Protein AF-A0AAW9KNU8-F1 (afdb_monomer)

Foldseek 3Di:
DPVCVVVVQWDADDPDPPDRDIDGDLLVVLCVVCVVCVPVDPCSVVSSVVSSVVVVD

Radius of gyration: 13.02 Å; Cα contacts (8 Å, |Δi|>4): 49; chains: 1; bounding box: 38×15×33 Å

Mean predicted aligned error: 6.31 Å

pLDDT: mean 81.9, std 10.06, range [48.59, 92.62]

Structure (mmCIF, N/CA/C/O backbone):
data_AF-A0AAW9KNU8-F1
#
_entry.id   AF-A0AAW9KNU8-F1
#
loop_
_atom_site.group_PDB
_atom_site.id
_atom_site.type_symbol
_atom_site.label_atom_id
_atom_site.label_alt_id
_atom_site.label_comp_id
_atom_site.label_asym_id
_atom_site.label_entity_id
_atom_site.label_seq_id
_atom_site.pdbx_PDB_ins_code
_atom_site.Cartn_x
_atom_site.Cartn_y
_atom_site.Cartn_z
_atom_site.occupancy
_atom_site.B_iso_or_equiv
_atom_site.auth_seq_id
_atom_site.auth_comp_id
_atom_site.auth_asym_id
_atom_site.auth_atom_id
_atom_site.pdbx_PDB_model_num
ATOM 1 N N . MET A 1 1 ? 16.612 -4.099 0.339 1.00 57.72 1 MET A N 1
ATOM 2 C CA . MET A 1 1 ? 15.424 -3.832 -0.498 1.00 57.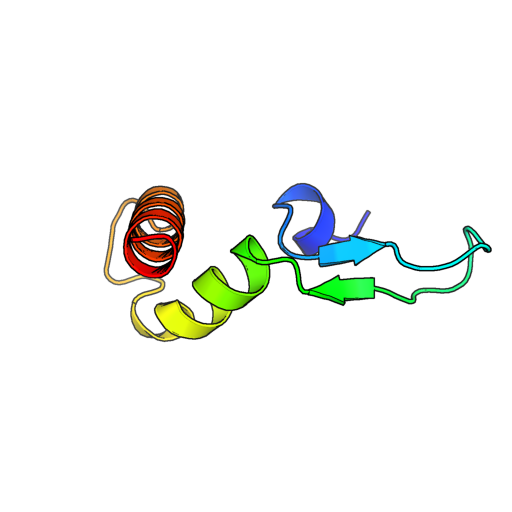72 1 MET A CA 1
ATOM 3 C C . MET A 1 1 ? 14.565 -2.834 0.264 1.00 57.72 1 MET A C 1
ATOM 5 O O . MET A 1 1 ? 14.651 -2.816 1.485 1.00 57.72 1 MET A O 1
ATOM 9 N N . SER A 1 2 ? 13.886 -1.907 -0.414 1.00 75.06 2 SER A N 1
ATOM 10 C CA . SER A 1 2 ? 13.085 -0.877 0.268 1.00 75.06 2 SER A CA 1
ATOM 11 C C . SER A 1 2 ? 11.909 -1.546 0.983 1.00 75.06 2 SER A C 1
ATOM 13 O O . SER A 1 2 ? 11.206 -2.312 0.337 1.00 75.06 2 SER A O 1
ATOM 15 N N . GLN A 1 3 ? 11.668 -1.246 2.265 1.00 82.00 3 GLN A N 1
ATOM 16 C CA . GLN A 1 3 ? 10.552 -1.825 3.040 1.00 82.00 3 GLN A CA 1
ATOM 17 C C . GLN A 1 3 ? 9.203 -1.682 2.306 1.00 82.00 3 GLN A C 1
ATOM 19 O O . GLN A 1 3 ? 8.369 -2.572 2.351 1.00 82.00 3 GLN A O 1
ATOM 24 N N . LEU A 1 4 ? 9.021 -0.602 1.536 1.00 85.19 4 LEU A N 1
ATOM 25 C CA . LEU A 1 4 ? 7.825 -0.357 0.718 1.00 85.19 4 LEU A CA 1
ATOM 26 C C . LEU A 1 4 ? 7.604 -1.401 -0.390 1.00 85.19 4 LEU A C 1
ATOM 28 O O . LEU A 1 4 ? 6.463 -1.662 -0.765 1.00 85.19 4 LEU A O 1
ATOM 32 N N . TYR A 1 5 ? 8.684 -1.959 -0.940 1.00 84.62 5 TYR A N 1
ATOM 33 C CA . TYR A 1 5 ? 8.615 -3.020 -1.945 1.00 84.62 5 TYR A CA 1
ATOM 34 C C . TYR A 1 5 ? 8.231 -4.350 -1.295 1.00 84.62 5 TYR A C 1
ATOM 36 O O . TYR A 1 5 ? 7.403 -5.075 -1.835 1.00 84.62 5 TYR A O 1
ATOM 44 N N . ASP A 1 6 ? 8.775 -4.627 -0.106 1.00 86.69 6 ASP A N 1
ATOM 45 C CA . ASP A 1 6 ? 8.469 -5.846 0.649 1.00 86.69 6 ASP A CA 1
ATOM 46 C C . ASP A 1 6 ? 6.997 -5.869 1.109 1.00 86.69 6 ASP A C 1
ATOM 48 O O . ASP A 1 6 ? 6.364 -6.919 1.078 1.00 86.69 6 ASP A O 1
ATOM 52 N N . TYR A 1 7 ? 6.413 -4.704 1.423 1.00 87.12 7 TYR A N 1
ATOM 53 C CA . TYR A 1 7 ? 4.973 -4.542 1.689 1.00 87.12 7 TYR A CA 1
ATOM 54 C C . TYR A 1 7 ? 4.095 -4.467 0.422 1.00 87.12 7 TYR A C 1
ATOM 56 O O . TYR A 1 7 ? 2.889 -4.232 0.509 1.00 87.12 7 TYR A O 1
ATOM 64 N N . GLY A 1 8 ? 4.675 -4.597 -0.776 1.00 87.69 8 GLY A N 1
ATOM 65 C CA . GLY A 1 8 ? 3.935 -4.546 -2.041 1.00 87.69 8 GLY A CA 1
ATOM 66 C C . GLY A 1 8 ? 3.281 -3.193 -2.349 1.00 87.69 8 GLY A C 1
ATOM 67 O O . GLY A 1 8 ? 2.385 -3.125 -3.189 1.00 87.69 8 GLY A O 1
ATOM 68 N N . LEU A 1 9 ? 3.704 -2.107 -1.691 1.00 89.94 9 LEU A N 1
ATOM 69 C CA . LEU A 1 9 ? 3.155 -0.754 -1.878 1.00 89.94 9 LEU A CA 1
ATOM 70 C C . LEU A 1 9 ? 3.730 -0.059 -3.114 1.00 89.94 9 LEU A C 1
ATOM 72 O O . LEU A 1 9 ? 3.122 0.851 -3.679 1.00 89.94 9 LEU A O 1
ATOM 76 N N . VAL A 1 10 ? 4.917 -0.486 -3.537 1.00 90.50 10 VAL A N 1
ATOM 77 C CA . VAL A 1 10 ? 5.552 -0.026 -4.767 1.00 90.50 10 VAL A CA 1
ATOM 78 C C . VAL A 1 10 ? 6.035 -1.215 -5.577 1.00 90.50 10 VAL A C 1
ATOM 80 O O . VAL A 1 10 ? 6.539 -2.191 -5.028 1.00 90.50 10 VAL A O 1
ATOM 83 N N . THR A 1 11 ? 5.919 -1.113 -6.893 1.00 88.69 11 THR A N 1
ATOM 84 C CA . THR A 1 11 ? 6.536 -2.048 -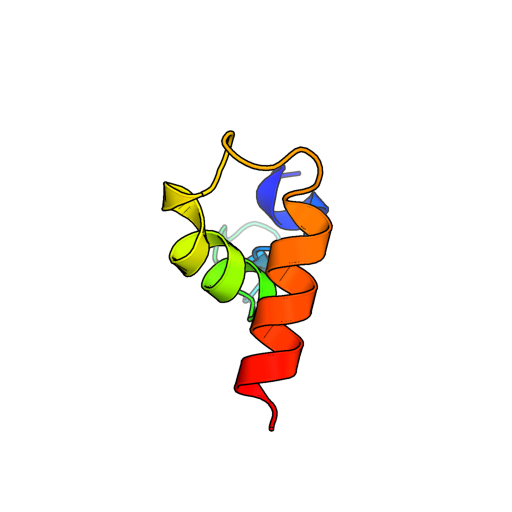7.827 1.00 88.69 11 THR A CA 1
ATOM 85 C C . THR A 1 11 ? 7.648 -1.346 -8.580 1.00 88.69 11 THR A C 1
ATOM 87 O O . THR A 1 11 ? 7.632 -0.132 -8.792 1.00 88.69 11 THR A O 1
ATOM 90 N N . ARG A 1 12 ? 8.667 -2.106 -8.955 1.00 85.12 12 ARG A N 1
ATOM 91 C CA . ARG A 1 12 ? 9.790 -1.574 -9.707 1.00 85.12 12 ARG A CA 1
ATOM 92 C C . ARG A 1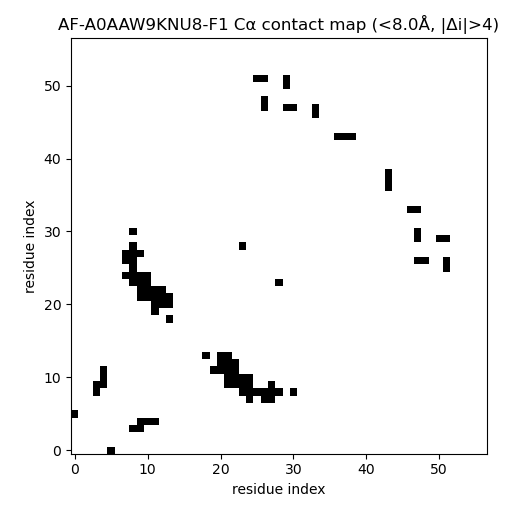 12 ? 9.395 -1.450 -11.173 1.00 85.12 12 ARG A C 1
ATOM 94 O O . ARG A 1 12 ? 8.980 -2.437 -11.773 1.00 85.12 12 ARG A O 1
ATOM 101 N N . VAL A 1 13 ? 9.594 -0.274 -11.766 1.00 80.25 13 VAL A N 1
ATOM 102 C CA . VAL A 1 13 ? 9.228 -0.038 -13.168 1.00 80.25 13 VAL A CA 1
ATOM 103 C C . VAL A 1 13 ? 10.426 0.492 -13.931 1.00 80.25 13 VAL A C 1
ATOM 105 O O . VAL A 1 13 ? 10.753 1.669 -13.876 1.00 80.25 13 VAL A O 1
ATOM 108 N N . GLY A 1 14 ? 11.111 -0.386 -14.656 1.00 72.19 14 GLY A N 1
ATOM 109 C CA . GLY A 1 14 ? 12.190 0.021 -15.546 1.00 72.19 14 GLY A CA 1
ATOM 110 C C . GLY A 1 14 ? 13.062 -1.148 -15.998 1.00 72.19 14 GLY A C 1
ATOM 111 O O . GLY A 1 14 ? 13.195 -2.129 -15.271 1.00 72.19 14 GLY A O 1
ATOM 112 N N . PRO A 1 15 ? 13.697 -1.042 -17.177 1.00 70.81 15 PRO A N 1
ATOM 113 C CA . PRO A 1 15 ? 14.521 -2.110 -17.747 1.00 70.81 15 PRO A CA 1
ATOM 114 C C . PRO A 1 15 ? 15.875 -2.285 -17.042 1.00 70.81 15 PRO A C 1
ATOM 116 O O . PRO A 1 15 ? 16.603 -3.224 -17.345 1.00 70.81 15 PRO A O 1
ATOM 119 N N . ASN A 1 16 ? 16.253 -1.364 -16.149 1.00 70.88 16 ASN A N 1
ATOM 120 C CA . ASN A 1 16 ? 17.567 -1.345 -15.516 1.00 70.88 16 ASN A CA 1
ATOM 121 C C . ASN A 1 16 ? 17.453 -1.579 -14.010 1.00 70.88 16 ASN A C 1
ATOM 123 O O . ASN A 1 16 ? 16.862 -0.774 -13.284 1.00 70.88 16 ASN A O 1
ATOM 127 N N . GLU A 1 17 ?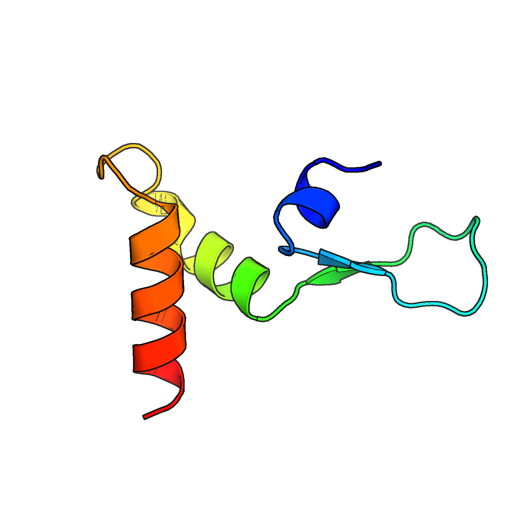 18.107 -2.643 -13.545 1.00 64.06 17 GLU A N 1
ATOM 128 C CA . GLU A 1 17 ? 18.131 -3.055 -12.144 1.00 64.06 17 GLU A CA 1
ATOM 129 C C . GLU A 1 17 ? 18.877 -2.095 -11.194 1.00 64.06 17 GLU A C 1
ATOM 131 O O . GLU A 1 17 ? 18.809 -2.254 -9.972 1.00 64.06 17 GLU A O 1
ATOM 136 N N . ASN A 1 18 ? 19.473 -1.021 -11.713 1.00 64.31 18 ASN A N 1
ATOM 137 C CA . ASN A 1 18 ? 20.135 0.023 -10.926 1.00 64.31 18 ASN A CA 1
ATOM 138 C C . ASN A 1 18 ? 19.414 1.378 -10.953 1.00 64.31 18 ASN A C 1
ATOM 140 O O . ASN A 1 18 ? 19.762 2.269 -10.182 1.00 64.31 18 ASN A O 1
ATOM 144 N N . LEU A 1 19 ? 18.402 1.552 -11.809 1.00 61.75 19 LEU A N 1
ATOM 145 C CA . LEU A 1 19 ? 17.593 2.769 -11.814 1.00 61.75 19 LEU A CA 1
ATOM 146 C C . LEU A 1 19 ? 16.438 2.593 -10.823 1.00 61.75 19 LEU A C 1
ATOM 148 O O . LEU A 1 19 ? 15.635 1.666 -10.938 1.00 61.75 19 LEU A O 1
ATOM 152 N N . GLY A 1 20 ? 16.408 3.457 -9.807 1.00 73.12 20 GLY A N 1
ATOM 153 C CA . GLY A 1 20 ? 15.452 3.448 -8.695 1.00 73.12 20 GLY A CA 1
ATOM 154 C C . GLY A 1 20 ? 14.083 4.016 -9.063 1.00 73.12 20 GLY A C 1
ATOM 155 O O . GLY A 1 20 ? 13.550 4.842 -8.327 1.00 73.12 20 GLY A O 1
ATOM 156 N N . LEU A 1 21 ? 13.548 3.627 -10.218 1.00 83.44 21 LEU A N 1
ATOM 157 C CA . LEU A 1 21 ? 12.227 4.049 -10.658 1.00 83.44 21 LEU A CA 1
ATOM 158 C C . LEU A 1 21 ? 11.182 3.048 -10.143 1.00 83.44 21 LEU A C 1
ATOM 160 O O . LEU A 1 21 ? 11.291 1.839 -10.372 1.00 83.44 21 LEU A O 1
ATOM 164 N N . TYR A 1 22 ? 10.183 3.564 -9.434 1.00 87.31 22 TYR A N 1
ATOM 165 C CA . TYR A 1 22 ? 9.125 2.775 -8.813 1.00 87.31 22 TYR A CA 1
ATOM 166 C C . TYR A 1 22 ? 7.765 3.382 -9.140 1.00 87.31 22 TYR A C 1
ATOM 168 O O . TYR A 1 22 ? 7.621 4.603 -9.206 1.00 87.31 22 TYR A O 1
ATOM 176 N N . GLU A 1 23 ? 6.771 2.523 -9.311 1.00 89.12 23 GLU A N 1
ATOM 177 C CA . GLU A 1 23 ? 5.365 2.891 -9.416 1.00 89.12 23 GLU A CA 1
ATOM 178 C C . GLU A 1 23 ? 4.649 2.514 -8.121 1.00 89.12 23 GLU A C 1
ATOM 180 O O . GLU A 1 23 ? 4.899 1.455 -7.545 1.00 89.12 23 GLU A O 1
ATOM 185 N N . ILE A 1 24 ? 3.755 3.388 -7.658 1.00 92.00 24 ILE A N 1
ATOM 186 C CA . ILE A 1 24 ? 2.888 3.102 -6.514 1.00 92.00 24 ILE A CA 1
ATOM 187 C C . ILE A 1 24 ? 1.823 2.106 -6.971 1.00 92.00 24 ILE A C 1
ATOM 189 O O . ILE A 1 24 ? 1.063 2.400 -7.898 1.00 92.00 24 ILE A O 1
ATOM 193 N N . THR A 1 25 ? 1.759 0.954 -6.305 1.00 92.25 25 THR A N 1
ATOM 194 C CA . THR A 1 25 ? 0.757 -0.078 -6.587 1.00 92.25 25 THR A CA 1
ATOM 195 C C . THR A 1 25 ? -0.627 0.375 -6.131 1.00 92.25 25 THR A C 1
ATOM 197 O O . THR A 1 25 ? -0.780 1.348 -5.393 1.00 92.25 25 THR A O 1
ATOM 200 N N . GLU A 1 26 ? -1.664 -0.353 -6.532 1.00 91.31 26 GLU A N 1
ATOM 201 C CA . GLU A 1 26 ? -3.019 -0.126 -6.025 1.00 91.31 26 GLU A CA 1
ATOM 202 C C . GLU A 1 26 ? -3.080 -0.217 -4.491 1.00 91.31 26 GLU A C 1
ATOM 204 O O . GLU A 1 26 ? -3.631 0.672 -3.840 1.00 91.31 26 GLU A O 1
ATOM 209 N N . ARG A 1 27 ? -2.375 -1.198 -3.909 1.00 91.50 27 ARG A N 1
ATOM 210 C CA . ARG A 1 27 ? -2.188 -1.326 -2.458 1.00 91.50 27 ARG A CA 1
ATOM 211 C C . ARG A 1 27 ? -1.520 -0.095 -1.848 1.00 91.50 27 ARG A C 1
ATOM 213 O O . ARG A 1 27 ? -1.982 0.418 -0.834 1.00 91.50 27 ARG A O 1
ATOM 220 N N . GLY A 1 28 ? -0.477 0.429 -2.491 1.00 91.81 28 GLY A N 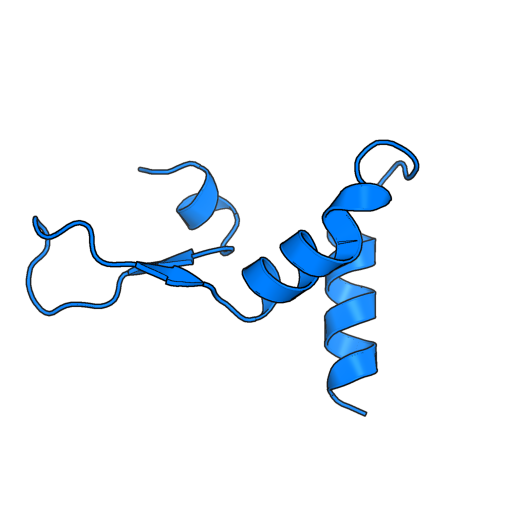1
ATOM 221 C CA . GLY A 1 28 ? 0.186 1.664 -2.070 1.00 91.81 28 GLY A CA 1
ATOM 222 C C . GLY A 1 28 ? -0.730 2.889 -2.100 1.00 91.81 28 GLY A C 1
ATOM 223 O O . GLY A 1 28 ? -0.655 3.735 -1.211 1.00 91.81 28 GLY A O 1
ATOM 224 N N . ARG A 1 29 ? -1.629 2.981 -3.088 1.00 92.62 29 ARG A N 1
ATOM 225 C CA . ARG A 1 29 ? -2.626 4.062 -3.167 1.00 92.62 29 ARG A CA 1
ATOM 226 C C . ARG A 1 29 ? -3.678 3.945 -2.065 1.00 92.62 29 ARG A C 1
ATOM 228 O O . ARG A 1 29 ? -3.994 4.957 -1.447 1.00 92.62 29 ARG A O 1
ATOM 235 N N . ALA A 1 30 ? -4.163 2.736 -1.792 1.00 91.81 30 ALA A N 1
ATOM 236 C CA . ALA A 1 30 ? -5.080 2.469 -0.686 1.00 91.81 30 ALA A CA 1
ATOM 237 C C . ALA A 1 30 ? -4.442 2.814 0.673 1.00 91.81 30 ALA A C 1
ATOM 239 O O . ALA A 1 30 ? -5.024 3.560 1.456 1.00 91.81 30 ALA A O 1
ATOM 240 N N . ALA A 1 31 ? -3.196 2.389 0.905 1.00 90.44 31 ALA A N 1
ATOM 241 C CA . ALA A 1 31 ? -2.438 2.740 2.107 1.00 90.44 31 ALA A CA 1
ATOM 242 C C . ALA A 1 31 ? -2.247 4.261 2.263 1.00 90.44 31 ALA A C 1
ATOM 244 O O . ALA A 1 31 ? -2.364 4.798 3.362 1.00 90.44 31 ALA A O 1
ATOM 245 N N . LEU A 1 32 ? -1.992 4.981 1.164 1.00 90.88 32 LEU A N 1
ATOM 246 C CA . LEU A 1 32 ? -1.901 6.445 1.171 1.00 90.88 32 LEU A CA 1
ATOM 247 C C . LEU A 1 32 ? -3.233 7.120 1.521 1.00 90.88 32 LEU A C 1
ATOM 249 O O . LEU A 1 32 ? -3.219 8.124 2.234 1.00 90.88 32 LEU A O 1
ATOM 253 N N . ALA A 1 33 ? -4.356 6.593 1.031 1.00 90.44 33 ALA A N 1
ATOM 254 C CA . ALA A 1 33 ? -5.691 7.108 1.333 1.00 90.44 33 ALA A CA 1
ATOM 255 C C . ALA A 1 33 ? -6.085 6.873 2.799 1.00 90.44 33 ALA A C 1
ATOM 257 O O . ALA A 1 33 ? -6.706 7.734 3.415 1.00 90.44 33 ALA A O 1
ATOM 258 N N . LEU A 1 34 ? -5.675 5.737 3.366 1.00 88.44 34 LEU A N 1
ATOM 259 C CA . LEU A 1 34 ? -5.972 5.342 4.743 1.00 88.44 34 LEU A CA 1
ATOM 260 C C . LEU A 1 34 ? -4.928 5.813 5.760 1.00 88.44 34 LEU A C 1
ATOM 262 O O . LEU A 1 34 ? -5.070 5.539 6.945 1.00 88.44 34 LEU A O 1
ATOM 266 N N . ARG A 1 35 ? -3.892 6.551 5.338 1.00 87.81 35 ARG A N 1
ATOM 267 C CA . ARG A 1 35 ? -2.778 6.965 6.212 1.00 87.81 35 ARG A CA 1
ATOM 268 C C . ARG A 1 35 ? -3.212 7.687 7.491 1.00 87.81 35 ARG A C 1
ATOM 270 O O . ARG A 1 35 ? -2.451 7.717 8.446 1.00 87.81 35 ARG A O 1
ATOM 277 N N . GLU A 1 36 ? -4.380 8.327 7.480 1.00 85.00 36 GLU A N 1
ATOM 278 C CA . GLU A 1 36 ? -4.915 9.065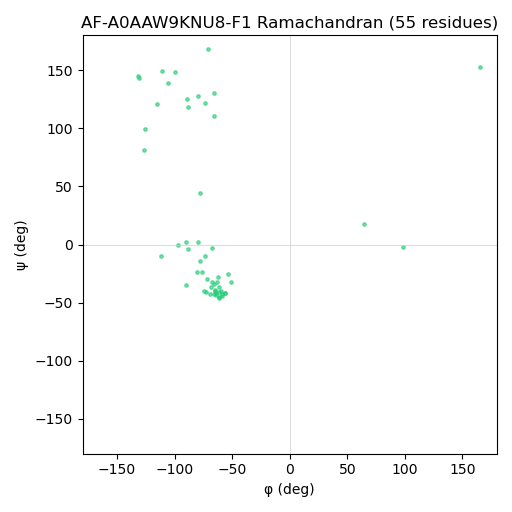 8.630 1.00 85.00 36 GLU A CA 1
ATOM 279 C C . GLU A 1 36 ? -5.488 8.132 9.705 1.00 85.00 36 GLU A C 1
ATOM 281 O O . GLU A 1 36 ? -5.489 8.502 10.869 1.00 85.00 36 GLU A O 1
ATOM 286 N N . 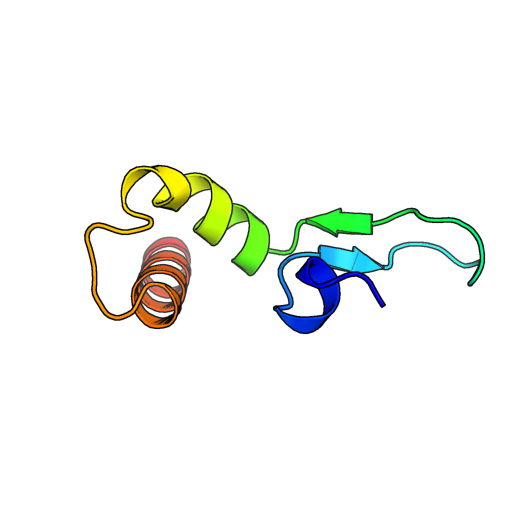GLN A 1 37 ? -5.887 6.913 9.332 1.00 82.31 37 GLN A N 1
ATOM 287 C CA . GLN A 1 37 ? -6.338 5.850 10.243 1.00 82.31 37 GLN A CA 1
ATOM 288 C C . GLN A 1 37 ? -5.161 4.994 10.748 1.00 82.31 37 GLN A C 1
ATOM 290 O O . GLN A 1 37 ? -5.329 4.098 11.575 1.00 82.31 37 GLN A O 1
ATOM 295 N N . TYR A 1 38 ? -3.942 5.255 10.255 1.00 77.19 38 TYR A N 1
ATOM 296 C CA . TYR A 1 38 ? -2.745 4.517 10.644 1.00 77.19 38 TYR A CA 1
ATOM 297 C C . TYR A 1 38 ? -2.4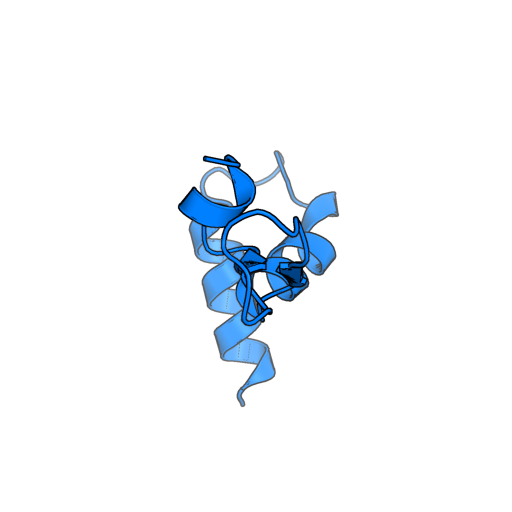16 4.757 12.124 1.00 77.19 38 TYR A C 1
ATOM 299 O O . TYR A 1 38 ? -1.979 5.844 12.505 1.00 77.19 38 TYR A O 1
ATOM 307 N N . GLY A 1 39 ? -2.591 3.719 12.945 1.00 73.56 39 GLY A N 1
ATOM 308 C CA . GLY A 1 39 ? -2.388 3.764 14.396 1.00 73.56 39 GLY A CA 1
ATOM 309 C C . GLY A 1 39 ? -3.667 3.939 15.221 1.00 73.56 39 GLY A C 1
ATOM 310 O O . GLY A 1 39 ? -3.570 3.930 16.447 1.00 73.56 39 GLY A O 1
ATOM 311 N N . GLU A 1 40 ? -4.834 4.082 14.583 1.00 75.56 40 GLU A N 1
ATOM 312 C CA . GLU A 1 40 ? -6.139 4.019 15.261 1.00 75.56 40 GLU A CA 1
ATOM 313 C C . GLU A 1 40 ? -6.700 2.588 15.300 1.00 75.56 40 GLU A C 1
ATOM 315 O O . GLU A 1 40 ? -7.295 2.200 16.304 1.00 75.56 40 GLU A O 1
ATOM 320 N N . ASP A 1 41 ? -6.452 1.797 14.254 1.00 72.44 41 ASP A N 1
ATOM 321 C CA . ASP A 1 41 ? -6.868 0.394 14.148 1.00 72.44 41 ASP A CA 1
ATOM 322 C C . ASP A 1 41 ? -5.737 -0.594 14.475 1.00 72.44 41 ASP A C 1
ATOM 324 O O . ASP A 1 41 ? -4.559 -0.330 14.211 1.00 72.44 41 ASP A O 1
ATOM 328 N N . GLU A 1 42 ? -6.108 -1.757 15.026 1.00 69.94 42 GLU A N 1
ATOM 329 C CA . GLU A 1 42 ? -5.166 -2.836 15.369 1.00 69.94 42 GLU A CA 1
ATOM 330 C C . GLU A 1 42 ? -4.607 -3.550 14.121 1.00 69.94 42 GLU A C 1
ATOM 332 O O . GLU A 1 42 ? -3.444 -3.955 14.144 1.00 69.94 42 GLU A O 1
ATOM 337 N N . ASP A 1 43 ? -5.370 -3.620 13.018 1.00 83.50 43 ASP A N 1
ATOM 338 C CA . ASP A 1 43 ? -4.978 -4.302 11.772 1.00 83.50 43 ASP A CA 1
ATOM 339 C C . ASP A 1 43 ? -5.102 -3.400 10.527 1.00 83.50 43 ASP A C 1
ATOM 341 O O . ASP A 1 43 ? -6.039 -3.460 9.729 1.00 83.50 43 ASP A O 1
ATOM 345 N N . PHE A 1 44 ? -4.084 -2.563 10.310 1.00 84.50 44 PHE A N 1
ATOM 346 C CA . PHE A 1 44 ? -4.011 -1.679 9.137 1.00 84.50 44 PHE A CA 1
ATOM 347 C C . PHE A 1 44 ? -3.953 -2.435 7.796 1.00 84.50 44 PHE A C 1
ATOM 349 O O . PHE A 1 44 ? -4.391 -1.928 6.762 1.00 84.50 44 PHE A O 1
ATOM 356 N N . GLU A 1 45 ? -3.410 -3.654 7.805 1.00 85.19 45 GLU A N 1
ATOM 357 C CA . GLU A 1 45 ? -3.323 -4.532 6.634 1.00 85.19 45 GLU A CA 1
ATOM 358 C C . GLU A 1 45 ? -4.724 -4.884 6.098 1.00 85.19 45 GLU A C 1
ATOM 360 O O . GLU A 1 45 ? -4.938 -4.859 4.884 1.00 85.19 45 GLU A O 1
ATOM 365 N N . GLU A 1 46 ? -5.680 -5.147 6.996 1.00 88.38 46 GLU A N 1
ATOM 366 C CA . GLU A 1 46 ? -7.060 -5.525 6.670 1.00 88.38 46 GLU A CA 1
ATOM 367 C C . GLU A 1 46 ? -7.856 -4.330 6.128 1.00 88.38 46 GLU A C 1
ATOM 369 O O . GLU A 1 46 ? -8.539 -4.451 5.109 1.00 88.38 46 GLU A O 1
ATOM 374 N N . LEU A 1 47 ? -7.675 -3.139 6.713 1.00 88.06 47 LEU A N 1
ATOM 375 C CA . LEU A 1 47 ? -8.282 -1.899 6.209 1.00 88.06 47 LEU A CA 1
ATOM 376 C C . LEU A 1 47 ? -7.913 -1.616 4.749 1.00 88.06 47 LEU A C 1
ATOM 378 O O . LEU A 1 47 ? -8.760 -1.205 3.949 1.00 88.06 47 LEU A O 1
ATOM 382 N N . ILE A 1 48 ? -6.645 -1.838 4.390 1.00 89.31 48 ILE A N 1
ATOM 383 C CA . ILE A 1 48 ? -6.175 -1.679 3.012 1.00 89.31 48 ILE A CA 1
ATOM 384 C C . ILE A 1 48 ? -6.908 -2.650 2.083 1.00 89.31 48 ILE A C 1
ATOM 386 O O . ILE A 1 48 ? -7.342 -2.245 1.002 1.00 89.31 48 ILE A O 1
ATOM 390 N N . GLU A 1 49 ? -7.056 -3.914 2.480 1.00 88.94 49 GLU A N 1
ATOM 391 C CA . GLU A 1 49 ? -7.747 -4.915 1.663 1.00 88.94 49 GLU A CA 1
ATOM 392 C C . GLU A 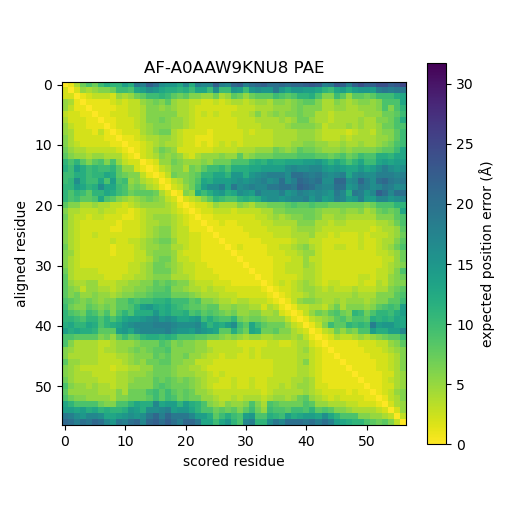1 49 ? -9.233 -4.603 1.497 1.00 88.94 49 GLU A C 1
ATOM 394 O O . GLU A 1 49 ? -9.742 -4.657 0.374 1.00 88.94 49 GLU A O 1
ATOM 399 N N . GLU A 1 50 ? -9.914 -4.186 2.566 1.00 88.94 50 GLU A N 1
ATOM 400 C CA . GLU A 1 50 ? -11.299 -3.729 2.482 1.00 88.94 50 GLU A CA 1
ATOM 401 C C . GLU A 1 50 ? -11.459 -2.547 1.522 1.00 88.94 50 GLU A C 1
ATOM 403 O O . GLU A 1 50 ? -12.422 -2.489 0.753 1.00 88.94 50 GLU A O 1
ATOM 408 N N . TYR A 1 51 ? -10.537 -1.583 1.566 1.00 88.00 51 TYR A N 1
ATOM 409 C CA . TYR A 1 51 ? -10.590 -0.402 0.710 1.00 88.00 51 TYR A CA 1
ATOM 410 C C . TYR A 1 51 ? -10.450 -0.770 -0.769 1.00 88.00 51 TYR A C 1
ATOM 412 O O . TYR A 1 51 ? -11.224 -0.283 -1.593 1.00 88.00 51 TYR A O 1
ATOM 420 N N . ILE A 1 52 ? -9.519 -1.673 -1.099 1.00 88.19 52 ILE A N 1
ATOM 421 C CA . ILE A 1 52 ? -9.314 -2.168 -2.471 1.00 88.19 52 ILE A CA 1
ATOM 422 C C . ILE A 1 52 ? -10.541 -2.954 -2.960 1.00 88.19 52 ILE A C 1
ATOM 424 O O . ILE A 1 52 ? -10.968 -2.810 -4.109 1.00 88.19 52 ILE A O 1
ATOM 428 N N . GLN A 1 53 ? -11.157 -3.761 -2.090 1.00 85.75 53 GLN A N 1
ATOM 429 C CA . GLN A 1 53 ? -12.392 -4.474 -2.426 1.00 85.75 53 GLN A CA 1
ATOM 430 C C . GLN A 1 53 ? -13.555 -3.507 -2.685 1.00 85.75 53 GLN A C 1
ATOM 432 O O . GLN A 1 53 ? -14.304 -3.696 -3.645 1.00 85.75 53 GLN A O 1
ATOM 437 N N . LYS A 1 54 ? -13.688 -2.446 -1.876 1.00 81.50 54 LYS A N 1
ATOM 438 C CA . LYS A 1 54 ? -14.728 -1.417 -2.041 1.00 81.50 54 LYS A CA 1
ATOM 439 C C . LYS A 1 54 ? -14.534 -0.574 -3.302 1.00 81.50 54 LYS A C 1
ATOM 441 O O . LYS A 1 54 ? -15.528 -0.152 -3.876 1.00 81.50 54 LYS A O 1
ATOM 446 N N . SER A 1 55 ? -13.301 -0.330 -3.752 1.00 72.31 55 SER A N 1
ATOM 447 C CA . SER A 1 55 ? -13.043 0.430 -4.986 1.00 72.31 55 SER A CA 1
ATOM 448 C C . SER A 1 55 ? -13.259 -0.368 -6.275 1.00 72.31 55 SER A C 1
ATOM 450 O O . SER A 1 55 ? -13.313 0.226 -7.350 1.00 72.31 55 SER A O 1
ATOM 452 N N . THR A 1 56 ? -13.368 -1.696 -6.179 1.00 62.41 56 THR A N 1
ATOM 453 C CA . THR A 1 56 ? -13.517 -2.604 -7.331 1.00 62.41 56 THR A CA 1
ATOM 454 C C . THR A 1 56 ? -14.985 -2.995 -7.601 1.00 62.41 56 THR A C 1
ATOM 456 O O . THR A 1 56 ? -15.260 -3.726 -8.551 1.00 62.41 56 THR A O 1
ATOM 459 N N . ASN A 1 57 ? -15.938 -2.500 -6.800 1.00 48.59 57 ASN A N 1
ATOM 460 C CA . ASN A 1 57 ? -17.383 -2.775 -6.891 1.00 48.59 57 ASN A CA 1
ATOM 461 C C . ASN A 1 57 ? -18.157 -1.494 -7.237 1.00 48.59 57 ASN A C 1
ATOM 463 O O . ASN A 1 57 ? -19.005 -1.539 -8.156 1.00 48.59 57 ASN A O 1
#

Solvent-accessible surface area (backbone atoms only — not comparable to full-atom values): 3541 Å² total; per-residue (Å²): 129,61,69,52,46,78,70,50,24,32,43,82,54,68,99,45,98,80,60,92,42,66,42,74,29,73,61,27,51,37,46,62,73,46,53,84,53,64,82,78,53,94,56,64,72,56,55,34,52,53,48,55,55,62,74,75,110

Sequence (57 aa):
MSQLYDYGLVTRVGPNENLGLYEITERGRAALALREQYGEDEDFEELIEEYIQKSTN

Secondary structure (DSSP, 8-state):
--HHHHTTSEEE-SS-TTS--EEE-HHHHHHHHSTTSTTTSS-HHHHHHHHHHHHT-